Protein AF-M4WSR1-F1 (afdb_monomer)

Radius of gyration: 21.2 Å; Cα contacts (8 Å, |Δi|>4): 1; chains: 1; bounding box: 62×15×43 Å

pLDDT: mean 85.78, std 16.32, range [37.78, 98.69]

Foldseek 3Di:
DDPPDPPPPVVVVDDDDDPVCPPPDDDDDPVVVVVVVVVVVVVVVVVVVVD

Structure (mmCIF, N/CA/C/O backbone):
data_AF-M4WSR1-F1
#
_entry.id   AF-M4WSR1-F1
#
loop_
_atom_site.group_PDB
_atom_site.id
_atom_site.type_symbol
_atom_site.label_atom_id
_atom_site.label_alt_id
_atom_site.label_comp_id
_atom_site.label_asym_id
_atom_site.label_entity_id
_atom_site.label_seq_id
_atom_site.pdbx_PDB_ins_code
_atom_site.Cartn_x
_atom_site.Cartn_y
_atom_site.Cartn_z
_atom_site.occupancy
_atom_site.B_iso_or_equiv
_atom_site.auth_seq_id
_atom_site.auth_comp_id
_atom_site.auth_asym_id
_atom_site.auth_atom_id
_atom_site.pdbx_PDB_model_num
ATOM 1 N N . MET A 1 1 ? 44.664 -4.801 -20.870 1.00 37.78 1 MET A N 1
ATOM 2 C CA . MET A 1 1 ? 43.420 -5.342 -20.276 1.00 37.78 1 MET A CA 1
ATOM 3 C C . MET A 1 1 ? 42.281 -5.049 -21.240 1.00 37.78 1 MET A C 1
ATOM 5 O O . MET A 1 1 ? 42.185 -3.917 -21.693 1.00 37.78 1 MET A O 1
ATOM 9 N N . ASN A 1 2 ? 41.499 -6.060 -21.624 1.00 45.75 2 ASN A N 1
ATOM 10 C CA . ASN A 1 2 ? 40.344 -5.907 -22.510 1.00 45.75 2 ASN A CA 1
ATOM 11 C C . ASN A 1 2 ? 39.119 -5.542 -21.652 1.00 45.75 2 ASN A C 1
ATOM 13 O O . ASN A 1 2 ? 38.726 -6.330 -20.798 1.00 45.75 2 ASN A O 1
ATOM 17 N N . PHE A 1 3 ? 38.559 -4.345 -21.845 1.00 57.56 3 PHE A N 1
ATOM 18 C CA . PHE A 1 3 ? 37.371 -3.854 -21.128 1.00 57.56 3 PHE A CA 1
ATOM 19 C C . PHE A 1 3 ? 36.059 -4.125 -21.891 1.00 57.56 3 PHE A C 1
ATOM 21 O O . PHE A 1 3 ? 35.016 -3.577 -21.547 1.00 57.56 3 PHE A O 1
ATOM 28 N N . GLY A 1 4 ? 36.087 -4.960 -22.933 1.00 53.81 4 GLY A N 1
ATOM 29 C CA . GLY A 1 4 ? 34.907 -5.376 -23.690 1.00 53.81 4 GLY A CA 1
ATOM 30 C C . GLY A 1 4 ? 34.212 -6.570 -23.045 1.00 53.81 4 GLY A C 1
ATOM 31 O O . GLY A 1 4 ? 34.214 -7.660 -23.605 1.00 53.81 4 GLY A O 1
ATOM 32 N N . GLY A 1 5 ? 33.675 -6.389 -21.839 1.00 55.78 5 GLY A N 1
ATOM 33 C CA . GLY A 1 5 ? 32.821 -7.383 -21.197 1.00 55.78 5 GLY A CA 1
ATOM 34 C C . GLY A 1 5 ? 31.360 -7.081 -21.491 1.00 55.78 5 GLY A C 1
ATOM 35 O O . GLY A 1 5 ? 30.894 -5.982 -21.196 1.00 55.78 5 GLY A O 1
ATOM 36 N N . ASP A 1 6 ? 30.644 -8.063 -22.029 1.00 61.38 6 ASP A N 1
ATOM 37 C CA . ASP A 1 6 ? 29.197 -8.096 -22.279 1.00 61.38 6 ASP A CA 1
ATOM 38 C C . ASP A 1 6 ? 28.381 -8.075 -20.963 1.00 61.38 6 ASP A C 1
ATOM 40 O O . ASP A 1 6 ? 27.508 -8.906 -20.703 1.00 61.38 6 ASP A O 1
ATOM 44 N N . ALA A 1 7 ? 28.699 -7.146 -20.058 1.00 63.88 7 ALA A N 1
ATOM 45 C CA . ALA A 1 7 ? 27.996 -6.960 -18.803 1.00 63.88 7 ALA A CA 1
ATOM 46 C C . ALA A 1 7 ? 26.603 -6.417 -19.129 1.00 63.88 7 ALA A C 1
ATOM 48 O O . ALA A 1 7 ? 26.390 -5.202 -19.228 1.00 63.88 7 ALA A O 1
ATOM 49 N N . LYS A 1 8 ? 25.656 -7.341 -19.348 1.00 67.75 8 LYS A N 1
ATOM 50 C CA . LYS A 1 8 ? 24.231 -7.044 -19.480 1.00 67.75 8 LYS A CA 1
ATOM 51 C C . LYS A 1 8 ? 23.873 -6.048 -18.392 1.00 67.75 8 LYS A C 1
ATOM 53 O O . LYS A 1 8 ? 24.069 -6.293 -17.204 1.00 67.75 8 LYS A O 1
ATOM 58 N N . LYS A 1 9 ? 23.431 -4.876 -18.833 1.00 70.56 9 LYS A N 1
ATOM 59 C CA . LYS A 1 9 ? 23.103 -3.746 -17.975 1.00 70.56 9 LYS A CA 1
ATOM 60 C C . LYS A 1 9 ? 21.938 -4.146 -17.069 1.00 70.56 9 LYS A C 1
ATOM 62 O O . LYS A 1 9 ? 20.795 -3.921 -17.439 1.00 70.56 9 LYS A O 1
ATOM 67 N N . ALA A 1 10 ? 22.235 -4.713 -15.900 1.00 67.44 10 ALA A N 1
ATOM 68 C CA . ALA A 1 10 ? 21.248 -5.277 -14.976 1.00 67.44 10 ALA A CA 1
ATOM 69 C C . ALA A 1 10 ? 20.160 -4.269 -14.568 1.00 67.44 10 ALA A C 1
ATOM 71 O O . ALA A 1 10 ? 19.020 -4.643 -14.331 1.00 67.44 10 ALA A O 1
ATOM 72 N N . TRP A 1 11 ? 20.476 -2.970 -14.577 1.00 69.56 11 TRP A N 1
ATOM 73 C CA . TRP A 1 11 ? 19.506 -1.895 -14.350 1.00 69.56 11 TRP A CA 1
ATOM 74 C C . TRP A 1 11 ? 18.369 -1.842 -15.381 1.00 69.56 11 TRP A C 1
ATOM 76 O O . TRP A 1 11 ? 17.335 -1.249 -15.097 1.00 69.56 11 TRP A O 1
ATOM 86 N N . LYS A 1 12 ? 18.542 -2.431 -16.571 1.00 71.50 12 LYS A N 1
ATOM 87 C CA . LYS A 1 12 ? 17.478 -2.550 -17.580 1.00 71.50 12 LYS A CA 1
ATOM 88 C C . LYS A 1 12 ? 16.451 -3.619 -17.216 1.00 71.50 12 LYS A C 1
ATOM 90 O O . LYS A 1 12 ? 15.305 -3.523 -17.643 1.00 71.50 12 LYS A O 1
ATOM 95 N N . ASP A 1 13 ? 16.876 -4.616 -16.448 1.00 76.00 13 ASP A N 1
ATOM 96 C CA . ASP A 1 13 ? 16.089 -5.808 -16.143 1.00 76.00 13 ASP A CA 1
ATOM 97 C C . ASP A 1 13 ? 15.506 -5.763 -14.717 1.00 76.00 13 ASP A C 1
ATOM 99 O O . ASP A 1 13 ? 14.571 -6.497 -14.403 1.00 76.00 13 ASP A O 1
ATOM 103 N N . ILE A 1 14 ? 16.022 -4.883 -13.850 1.00 70.88 14 ILE A N 1
ATOM 104 C CA . ILE A 1 14 ? 15.557 -4.705 -12.469 1.00 70.88 14 ILE A CA 1
ATOM 105 C C . ILE A 1 14 ? 14.498 -3.602 -12.417 1.00 70.88 14 ILE A C 1
ATOM 107 O O . ILE A 1 14 ? 14.792 -2.421 -12.592 1.00 70.88 14 ILE A O 1
ATOM 111 N N . TRP 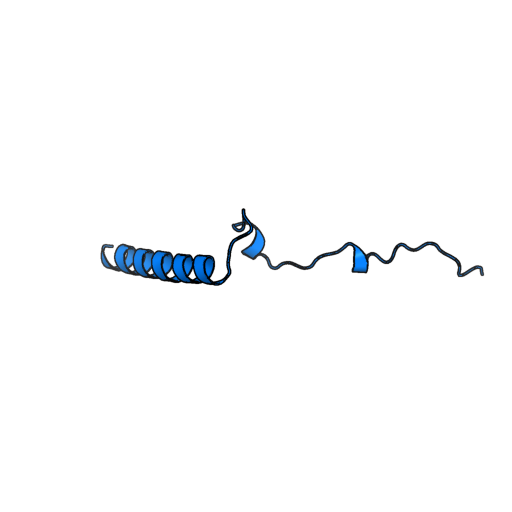A 1 15 ? 13.267 -3.993 -12.100 1.00 78.75 15 TRP A N 1
ATOM 112 C CA . TRP A 1 15 ? 12.155 -3.077 -11.860 1.00 78.75 15 TRP A CA 1
ATOM 113 C C . TRP A 1 15 ? 11.958 -2.915 -10.353 1.00 78.75 15 TRP A C 1
ATOM 115 O O . TRP A 1 15 ? 11.719 -3.886 -9.637 1.00 78.75 15 TRP A O 1
ATOM 125 N N . GLY A 1 16 ? 12.087 -1.685 -9.855 1.00 84.00 16 GLY A N 1
ATOM 126 C CA . GLY A 1 16 ? 11.896 -1.385 -8.438 1.00 84.00 16 GLY A CA 1
ATOM 127 C C . GLY A 1 16 ? 10.417 -1.387 -8.049 1.00 84.00 16 GLY A C 1
ATOM 128 O O . GLY A 1 16 ? 9.597 -0.739 -8.696 1.00 84.00 16 GLY A O 1
ATOM 129 N N . CYS A 1 17 ? 10.080 -2.069 -6.957 1.00 85.88 17 CYS A N 1
ATOM 130 C CA . CYS A 1 17 ? 8.785 -1.955 -6.291 1.00 85.88 17 CYS A CA 1
ATOM 131 C C . CYS A 1 17 ? 8.977 -1.947 -4.766 1.00 85.88 17 CYS A C 1
ATOM 133 O O . CYS A 1 17 ? 9.935 -2.517 -4.245 1.00 85.88 17 CYS A O 1
ATOM 135 N N . GLY A 1 18 ? 8.096 -1.246 -4.047 1.00 89.31 18 GLY A N 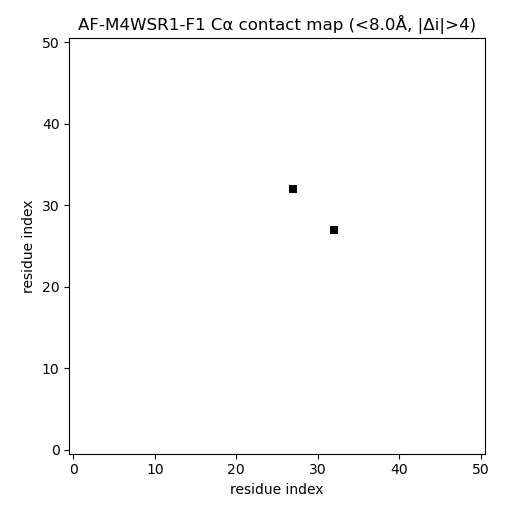1
ATOM 136 C CA . GLY A 1 18 ? 8.106 -1.230 -2.582 1.00 89.31 18 GLY 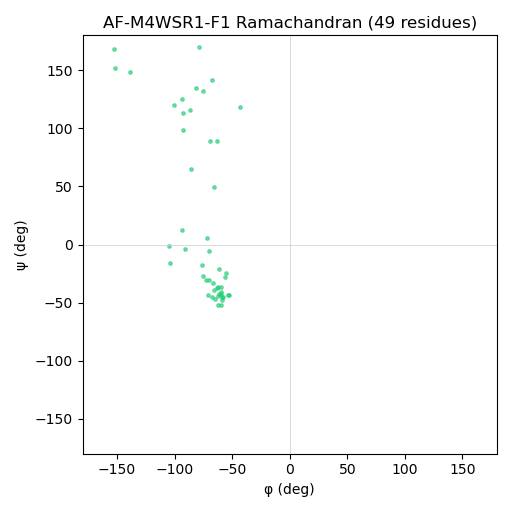A CA 1
ATOM 137 C C . GLY A 1 18 ? 7.477 -2.492 -1.984 1.00 89.31 18 GLY A C 1
ATOM 138 O O . GLY A 1 18 ? 6.804 -3.252 -2.678 1.00 89.31 18 GLY A O 1
ATOM 139 N N . GLN A 1 19 ? 7.616 -2.676 -0.667 1.00 92.62 19 GLN A N 1
ATOM 140 C CA . GLN A 1 19 ? 7.060 -3.830 0.066 1.00 92.62 19 GLN A CA 1
ATOM 141 C C . GLN A 1 19 ? 5.539 -4.007 -0.118 1.00 92.62 19 GLN A C 1
ATOM 143 O O . GLN A 1 19 ? 5.024 -5.117 -0.028 1.00 92.62 19 GLN A O 1
ATOM 148 N N . GLY A 1 20 ? 4.819 -2.929 -0.440 1.00 90.44 20 GLY A N 1
ATOM 149 C CA . GLY A 1 20 ? 3.379 -2.944 -0.708 1.00 90.44 20 GLY A CA 1
ATOM 150 C C . GLY A 1 20 ? 2.952 -3.600 -2.028 1.00 90.44 20 GLY A C 1
ATOM 151 O O . GLY A 1 20 ? 1.771 -3.533 -2.357 1.00 90.44 20 GLY A O 1
ATOM 152 N N . ILE A 1 21 ? 3.861 -4.206 -2.802 1.00 92.75 21 ILE A N 1
ATOM 153 C CA . ILE A 1 21 ? 3.521 -4.858 -4.078 1.00 92.75 21 ILE A CA 1
ATOM 154 C C . ILE A 1 21 ? 2.768 -6.183 -3.903 1.00 92.75 21 ILE A C 1
ATOM 156 O O . ILE A 1 21 ? 1.941 -6.523 -4.743 1.00 92.75 21 ILE A O 1
ATOM 160 N N . GLY A 1 22 ? 3.010 -6.917 -2.810 1.00 93.56 22 GLY A N 1
ATOM 161 C CA . GLY A 1 22 ? 2.449 -8.260 -2.598 1.00 93.56 22 GLY A CA 1
ATOM 162 C C . GLY A 1 22 ? 0.917 -8.342 -2.736 1.00 93.56 22 GLY A C 1
ATOM 163 O O . GLY A 1 22 ? 0.423 -9.241 -3.412 1.00 93.56 22 GLY A O 1
ATOM 164 N N . PRO A 1 23 ? 0.143 -7.394 -2.174 1.00 94.00 23 PRO A N 1
ATOM 165 C CA . PRO A 1 23 ? -1.316 -7.355 -2.325 1.00 94.00 23 PRO A CA 1
ATOM 166 C C . PRO A 1 23 ? -1.840 -6.978 -3.727 1.00 94.00 23 PRO A C 1
ATOM 168 O O . PRO A 1 23 ? -3.056 -6.987 -3.946 1.00 94.00 23 PRO A O 1
ATOM 171 N N . ILE A 1 24 ? -0.977 -6.596 -4.676 1.00 93.38 24 ILE A N 1
ATOM 172 C CA . ILE A 1 24 ? -1.380 -6.144 -6.015 1.00 93.38 24 ILE A CA 1
ATOM 173 C C . ILE A 1 24 ? -1.387 -7.329 -6.984 1.00 93.38 24 ILE A C 1
ATOM 175 O O . ILE A 1 24 ? -0.363 -7.715 -7.533 1.00 93.38 24 ILE A O 1
ATOM 179 N N . THR A 1 25 ? -2.570 -7.894 -7.227 1.00 95.56 25 THR A N 1
ATOM 180 C CA . THR A 1 25 ? -2.741 -9.118 -8.037 1.00 95.56 25 THR A CA 1
ATOM 181 C C . THR A 1 25 ? -3.304 -8.883 -9.439 1.00 95.56 25 THR A C 1
ATOM 183 O O . THR A 1 25 ? -3.50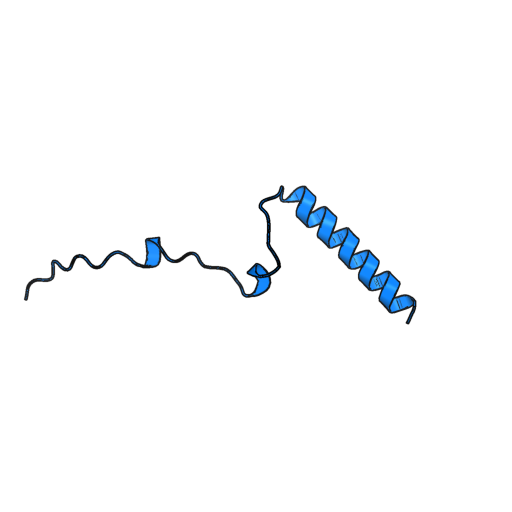1 -9.832 -10.194 1.00 95.56 25 THR A O 1
ATOM 186 N N . ARG A 1 26 ? -3.605 -7.630 -9.803 1.00 95.75 26 ARG A N 1
ATOM 187 C CA . ARG A 1 26 ? -4.191 -7.279 -11.104 1.00 95.75 26 ARG A CA 1
ATOM 188 C C . ARG A 1 26 ? -3.824 -5.868 -11.540 1.00 95.75 26 ARG A C 1
ATOM 190 O O . ARG A 1 26 ? -3.681 -4.972 -10.708 1.00 95.75 26 ARG A O 1
ATOM 197 N N . VAL A 1 27 ? -3.784 -5.664 -12.853 1.00 96.62 27 VAL A N 1
ATOM 198 C CA . VAL A 1 27 ? -3.777 -4.331 -13.466 1.00 96.62 27 VAL A CA 1
ATOM 199 C C . VAL A 1 27 ? -5.214 -3.811 -13.508 1.00 96.62 27 VAL A C 1
ATOM 201 O O . VAL A 1 27 ? -6.135 -4.545 -13.856 1.00 96.62 27 VAL A O 1
ATOM 204 N N . GLN A 1 28 ? -5.423 -2.556 -13.123 1.00 96.88 28 GLN A N 1
ATOM 205 C CA . GLN A 1 28 ? -6.741 -1.913 -13.091 1.00 96.88 28 GLN A CA 1
ATOM 206 C C . GLN A 1 28 ? -6.591 -0.401 -13.263 1.00 96.88 28 GLN A C 1
ATOM 208 O O . GLN A 1 28 ? -5.482 0.130 -13.154 1.00 96.88 28 GLN A O 1
ATOM 213 N N . LYS A 1 29 ? -7.697 0.313 -13.501 1.00 98.50 29 LYS A N 1
ATOM 214 C CA . LYS A 1 29 ? -7.643 1.775 -13.616 1.00 98.50 29 LYS A CA 1
ATOM 215 C C . LYS A 1 29 ? -7.299 2.405 -12.270 1.00 98.50 29 LYS A C 1
ATOM 217 O O . LYS A 1 29 ? -7.833 2.018 -11.230 1.00 98.50 29 LYS A O 1
ATOM 222 N N . THR A 1 30 ? -6.487 3.457 -12.304 1.00 98.00 30 THR A N 1
ATOM 223 C CA . THR A 1 30 ? -6.127 4.242 -11.116 1.00 98.00 30 THR A CA 1
ATOM 224 C C . THR A 1 30 ? -7.361 4.710 -10.340 1.00 98.00 30 THR A C 1
ATOM 226 O O . THR A 1 30 ? -7.412 4.570 -9.121 1.00 98.00 30 THR A O 1
ATOM 229 N N . ALA A 1 31 ? -8.389 5.198 -11.044 1.00 98.56 31 ALA A N 1
ATOM 230 C CA . ALA A 1 31 ? -9.625 5.680 -10.426 1.00 98.56 31 ALA A CA 1
ATOM 231 C C . ALA A 1 31 ? -10.367 4.578 -9.650 1.00 98.56 31 ALA A C 1
ATOM 233 O O . ALA A 1 31 ? -10.806 4.800 -8.523 1.00 98.56 31 ALA A O 1
ATOM 234 N N . GLU A 1 32 ? -10.454 3.376 -10.221 1.00 98.25 32 GLU A N 1
ATOM 235 C CA . GLU A 1 32 ? -11.100 2.221 -9.589 1.00 98.25 32 GLU A CA 1
ATOM 236 C C . GLU A 1 32 ? -10.330 1.775 -8.344 1.00 98.25 32 GLU A C 1
ATOM 238 O O . GLU A 1 32 ? -10.933 1.451 -7.318 1.00 98.25 32 GLU A O 1
ATOM 243 N N . TYR A 1 33 ? -8.994 1.811 -8.401 1.00 97.38 33 TYR A N 1
ATOM 244 C CA . TYR A 1 33 ? -8.172 1.438 -7.257 1.00 97.38 33 TYR A CA 1
ATOM 245 C C . TYR A 1 33 ? -8.315 2.425 -6.095 1.00 97.38 33 TYR A C 1
ATOM 247 O O . TYR A 1 33 ? -8.528 2.014 -4.957 1.00 97.38 33 TYR A O 1
ATOM 255 N N . ILE A 1 34 ? -8.282 3.727 -6.380 1.00 98.12 34 ILE A N 1
ATOM 256 C CA . ILE A 1 34 ? -8.479 4.768 -5.364 1.00 98.12 34 ILE A CA 1
ATOM 257 C C . ILE A 1 34 ? -9.880 4.666 -4.749 1.00 98.12 34 ILE A C 1
ATOM 259 O O . ILE A 1 34 ? -10.022 4.742 -3.528 1.00 98.12 34 ILE A O 1
ATOM 263 N N . ALA A 1 35 ? -10.916 4.464 -5.569 1.00 98.56 35 ALA A N 1
ATOM 264 C CA . ALA A 1 35 ? -12.283 4.290 -5.080 1.00 98.56 35 ALA A CA 1
ATOM 265 C C . ALA A 1 35 ? -12.404 3.074 -4.147 1.00 98.56 35 ALA A C 1
ATOM 267 O O . ALA A 1 35 ? -13.052 3.153 -3.101 1.00 98.56 35 ALA A O 1
ATOM 268 N N . ARG A 1 36 ? -11.730 1.969 -4.488 1.00 97.69 36 ARG A N 1
ATOM 269 C CA . ARG A 1 36 ? -11.642 0.777 -3.641 1.00 97.69 36 ARG A CA 1
ATOM 270 C C . ARG A 1 36 ? -11.008 1.088 -2.284 1.00 97.69 36 ARG A C 1
ATOM 272 O O . ARG A 1 36 ? -11.617 0.768 -1.268 1.00 97.69 36 ARG A O 1
ATOM 279 N N . LEU A 1 37 ? -9.839 1.731 -2.272 1.00 97.44 37 LEU A N 1
ATOM 280 C CA . LEU A 1 37 ? -9.117 2.063 -1.039 1.00 97.44 37 LEU A CA 1
ATOM 281 C C . LEU A 1 37 ? -9.950 2.954 -0.107 1.00 97.44 37 LEU A C 1
ATOM 283 O O . LEU A 1 37 ? -10.023 2.682 1.087 1.00 97.44 37 LEU A O 1
ATOM 287 N N . LYS A 1 38 ? -10.637 3.969 -0.652 1.00 98.69 38 LYS A N 1
ATOM 288 C CA . LYS A 1 38 ? -11.539 4.834 0.131 1.00 98.69 38 LYS A CA 1
ATOM 289 C C . LYS A 1 38 ? -12.647 4.036 0.818 1.00 98.69 38 LYS A C 1
ATOM 291 O O . LYS A 1 38 ? -12.916 4.246 1.996 1.00 98.69 38 LYS A O 1
ATOM 296 N N . ARG A 1 39 ? -13.278 3.111 0.087 1.00 98.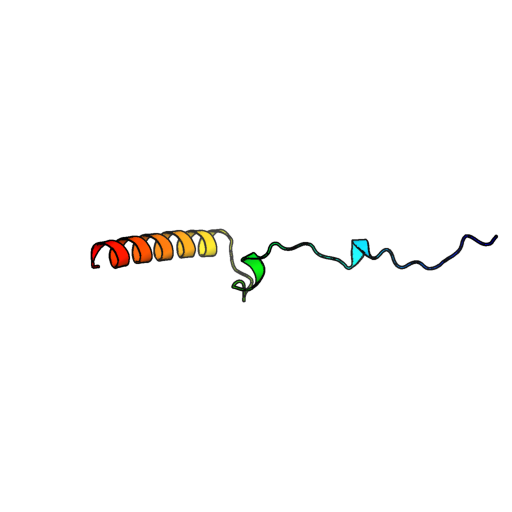69 39 ARG A N 1
ATOM 297 C CA . ARG A 1 39 ? -14.336 2.252 0.631 1.00 98.69 39 ARG A CA 1
ATOM 298 C C . ARG A 1 39 ? -13.800 1.312 1.714 1.00 98.69 39 ARG A C 1
ATOM 300 O O . ARG A 1 39 ? -14.417 1.197 2.764 1.00 98.69 39 ARG A O 1
ATOM 307 N N . GLU A 1 40 ? -12.674 0.647 1.459 1.00 98.19 40 GLU A N 1
ATOM 308 C CA . GLU A 1 40 ? -12.053 -0.295 2.404 1.00 98.19 40 GLU A CA 1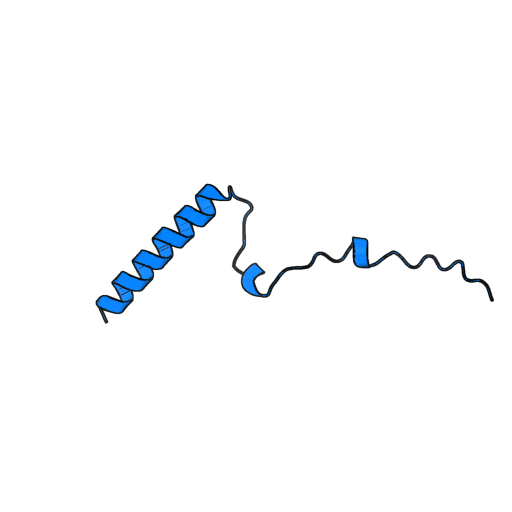
ATOM 309 C C . GLU A 1 40 ? -11.614 0.403 3.700 1.00 98.19 40 GLU A C 1
ATOM 311 O O . GLU A 1 40 ? -11.787 -0.155 4.782 1.00 98.19 40 GLU A O 1
ATOM 316 N N . TYR A 1 41 ? -11.119 1.641 3.602 1.00 98.50 4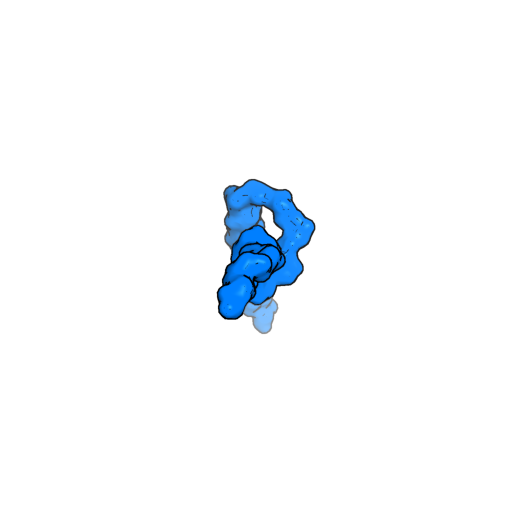1 TYR A N 1
ATOM 317 C CA . TYR A 1 41 ? -10.795 2.472 4.760 1.00 98.50 41 TYR A CA 1
ATOM 318 C C . TYR A 1 41 ? -12.036 2.784 5.610 1.00 98.50 41 TYR A C 1
ATOM 320 O O . TYR A 1 41 ? -12.047 2.473 6.797 1.00 98.50 41 TYR A O 1
ATOM 328 N N . ALA A 1 42 ? -13.116 3.287 5.000 1.00 98.62 42 ALA A N 1
ATOM 329 C CA . ALA A 1 42 ? -14.360 3.576 5.721 1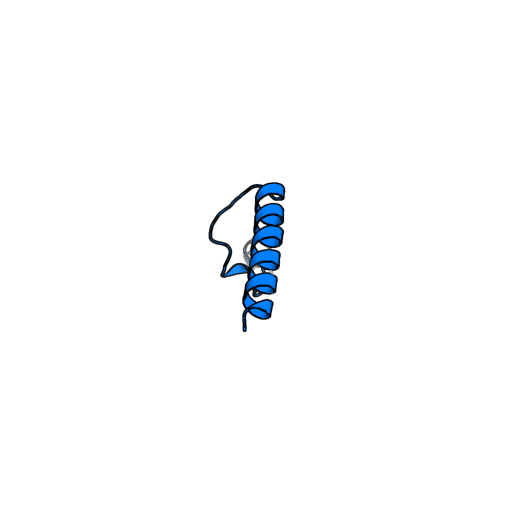.00 98.62 42 ALA A CA 1
ATOM 330 C C . ALA A 1 42 ? -14.958 2.321 6.391 1.00 98.62 42 ALA A C 1
ATOM 332 O O . ALA A 1 42 ? -15.467 2.378 7.507 1.00 98.62 42 ALA A O 1
ATOM 333 N N . GLN A 1 43 ? -14.854 1.158 5.738 1.00 98.62 43 GLN A N 1
ATOM 334 C CA . GLN A 1 43 ? -15.252 -0.128 6.321 1.00 98.62 43 GLN A CA 1
ATOM 335 C C . GLN A 1 43 ? -14.362 -0.548 7.499 1.00 98.62 43 GLN A C 1
ATOM 337 O O . GLN A 1 43 ? -14.826 -1.232 8.409 1.00 98.62 43 GLN A O 1
ATOM 342 N N . ALA A 1 44 ? -13.073 -0.207 7.482 1.00 98.56 44 ALA A N 1
ATOM 343 C CA . ALA A 1 44 ? -12.185 -0.4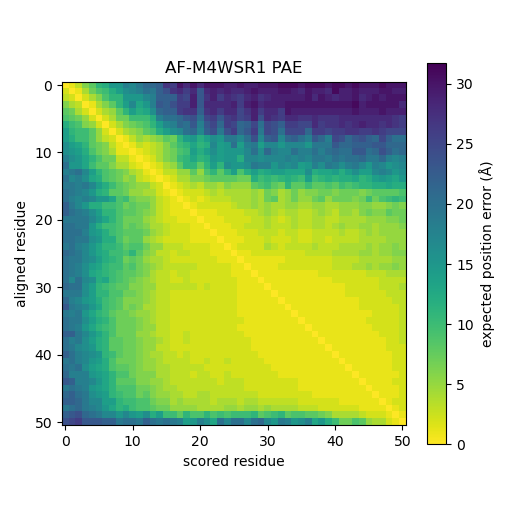55 8.612 1.00 98.56 44 ALA A CA 1
ATOM 344 C C . ALA A 1 44 ? -12.518 0.463 9.794 1.00 98.56 44 ALA A C 1
ATOM 346 O O . ALA A 1 44 ? -12.614 -0.037 10.910 1.00 98.56 44 ALA A O 1
ATOM 347 N N . GLU A 1 45 ? -12.770 1.753 9.553 1.00 98.38 45 GLU A N 1
ATOM 348 C CA . GLU A 1 45 ? -13.206 2.690 10.598 1.00 98.38 45 GLU A CA 1
ATOM 349 C C . GLU A 1 45 ? -14.508 2.240 11.266 1.00 98.38 45 GLU A C 1
ATOM 351 O O . GLU A 1 45 ? -14.569 2.174 12.490 1.00 98.38 45 GLU A O 1
ATOM 356 N N . ALA A 1 46 ? -15.519 1.857 10.478 1.00 98.38 46 ALA A N 1
ATOM 357 C CA . ALA A 1 46 ? -16.788 1.369 11.014 1.00 98.38 46 ALA A CA 1
ATOM 358 C C . ALA A 1 46 ? -16.600 0.127 11.901 1.00 98.38 46 ALA A C 1
ATOM 360 O O . ALA A 1 46 ? -17.109 0.089 13.015 1.00 98.38 46 ALA A O 1
ATOM 361 N N . ARG A 1 47 ? -15.793 -0.848 11.455 1.00 98.31 47 ARG A N 1
ATOM 362 C CA . ARG A 1 47 ? -15.488 -2.048 12.251 1.00 98.31 47 ARG A CA 1
ATOM 363 C C . ARG A 1 47 ? -14.771 -1.726 13.558 1.00 98.31 47 ARG A C 1
ATOM 365 O O . ARG A 1 47 ? -15.013 -2.402 14.544 1.00 98.31 47 ARG A O 1
ATOM 372 N N . LEU A 1 48 ? -13.878 -0.736 13.565 1.00 97.88 48 LEU A N 1
ATOM 373 C CA . LEU A 1 48 ? -13.185 -0.316 14.785 1.00 97.88 48 LEU A CA 1
ATOM 374 C C . LEU A 1 48 ? -14.122 0.382 15.776 1.00 97.88 48 LEU A C 1
ATOM 376 O O . LEU A 1 48 ? -13.888 0.286 16.972 1.00 97.88 48 LEU A O 1
ATOM 380 N N . ALA A 1 49 ? -15.156 1.071 15.292 1.00 95.88 49 ALA A N 1
ATOM 381 C CA . ALA A 1 49 ? -16.154 1.724 16.139 1.00 95.88 49 ALA A CA 1
ATOM 382 C C . ALA A 1 49 ? -17.175 0.747 16.755 1.00 95.88 49 ALA A C 1
ATOM 384 O O . ALA A 1 49 ? -17.863 1.109 17.705 1.00 95.88 49 ALA A O 1
ATOM 385 N N . GLU A 1 50 ? -17.291 -0.465 16.204 1.00 91.06 50 GLU A N 1
ATOM 386 C CA . GLU A 1 50 ? -18.153 -1.546 16.706 1.00 91.06 50 GLU A CA 1
ATOM 387 C C . GLU A 1 50 ? -17.445 -2.482 17.710 1.00 91.06 50 GLU A C 1
ATOM 389 O O . GLU A 1 50 ? -18.081 -3.398 18.236 1.00 91.06 50 GLU A O 1
ATOM 394 N N . LEU A 1 51 ? -16.146 -2.274 17.960 1.00 73.62 51 LEU A N 1
ATOM 395 C CA . LEU A 1 51 ? -15.352 -2.969 18.986 1.00 73.62 51 LEU A CA 1
ATOM 396 C C . LEU A 1 51 ? -15.447 -2.259 20.341 1.00 73.62 51 LEU A C 1
ATOM 398 O O . LEU A 1 51 ? -15.447 -2.986 21.360 1.00 73.62 51 LEU A O 1
#

Secondary structure (DSSP, 8-state):
---------GGGT-----GGGTT--S---HHHHHHHHHHHHHHHHHHHHT-

Mean predicted aligned error: 9.1 Å

Solvent-accessible surface area (backbone atoms only — not comparable to full-atom values): 3553 Å² total; per-residue (Å²): 136,88,84,87,67,90,70,72,63,59,76,79,76,59,79,91,77,64,89,79,50,78,86,62,86,72,91,76,57,70,69,61,53,54,54,48,52,56,51,54,49,54,54,49,54,53,55,62,74,74,108

Sequence (51 aa):
MNFGGDAKKAWKDIWGCGQGIGPITRVQKTAEYIARLKREYAQAEARLAEL